Protein AF-A0A090YYW7-F1 (afdb_monomer_lite)

Sequence (84 aa):
MNTTNGVIWGVMKIFFLCASLFINVCVFPAAMFIGVMATDSLDSGRKEFFIGFFFIQWLPLLLLILSIYFLIKERKNKHTNTWR

Secondary structure (DSSP, 8-state):
--HHHHHHHHHHHHHHHHHHHHHHHHHHHHHHHHHHHHH-STT--HHHHHHHHHHHHHHHHHHHHHHHHHHHHHHHHHHHSS--

Structure (mmCIF, N/CA/C/O backbone):
data_AF-A0A090YYW7-F1
#
_entry.id   AF-A0A090YYW7-F1
#
loop_
_atom_site.group_PDB
_atom_site.id
_atom_site.type_symbol
_atom_site.label_atom_id
_atom_site.label_alt_id
_atom_site.label_comp_id
_atom_site.label_asym_id
_atom_site.label_entity_id
_atom_site.label_seq_id
_atom_site.pdbx_PDB_ins_code
_atom_site.Cartn_x
_atom_site.Cartn_y
_atom_site.Cartn_z
_atom_site.occupancy
_atom_site.B_iso_or_equiv
_atom_site.auth_seq_id
_atom_site.auth_comp_id
_atom_site.auth_asym_id
_atom_site.auth_atom_id
_atom_site.pdbx_PDB_model_num
ATOM 1 N N . MET A 1 1 ? -10.840 1.015 31.875 1.00 50.78 1 MET A N 1
ATOM 2 C CA . MET A 1 1 ? -10.293 1.176 30.507 1.00 50.78 1 MET A CA 1
ATOM 3 C C . MET A 1 1 ? -10.476 2.637 30.117 1.00 50.78 1 MET A C 1
ATOM 5 O O . MET A 1 1 ? -11.609 3.054 29.940 1.00 50.78 1 MET A O 1
ATOM 9 N N . ASN A 1 2 ? -9.407 3.439 30.107 1.00 51.50 2 ASN A N 1
ATOM 10 C CA . ASN A 1 2 ? -9.517 4.882 29.857 1.00 51.50 2 ASN A CA 1
ATOM 11 C C . ASN A 1 2 ? -9.928 5.151 28.403 1.00 51.50 2 ASN A C 1
ATOM 13 O O . A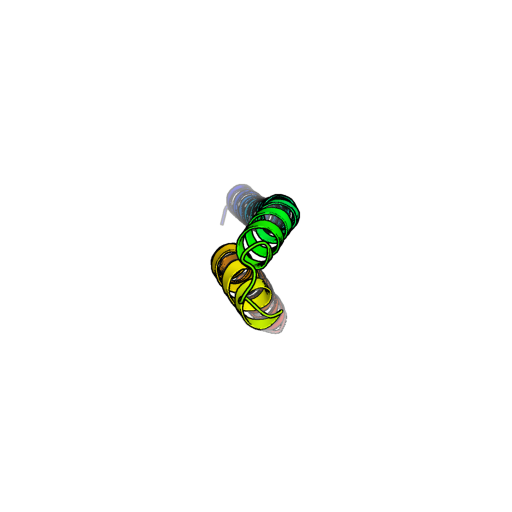SN A 1 2 ? -9.211 4.775 27.476 1.00 51.50 2 ASN A O 1
ATOM 17 N N . THR A 1 3 ? -11.066 5.823 28.220 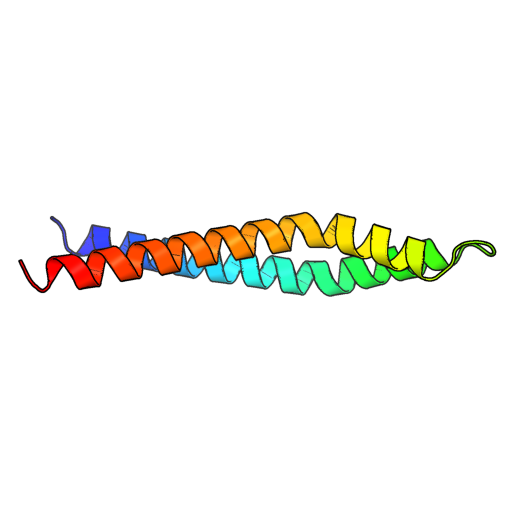1.00 63.12 3 THR A N 1
ATOM 18 C CA . THR A 1 3 ? -11.637 6.258 26.931 1.00 63.12 3 THR A CA 1
ATOM 19 C C . THR A 1 3 ? -10.615 6.927 26.004 1.00 63.12 3 THR A C 1
ATOM 21 O O . THR A 1 3 ? -10.648 6.716 24.794 1.00 63.12 3 THR A O 1
ATOM 24 N N . THR A 1 4 ? -9.652 7.663 26.557 1.00 69.94 4 THR A N 1
ATOM 25 C CA . THR A 1 4 ? -8.582 8.337 25.808 1.00 69.94 4 TH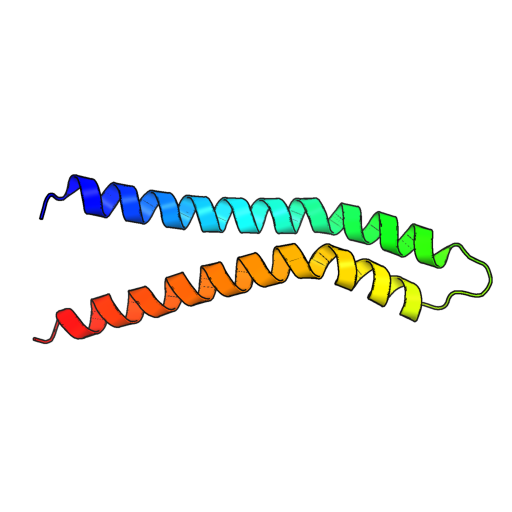R A CA 1
ATOM 26 C C . THR A 1 4 ? -7.679 7.367 25.042 1.00 69.94 4 THR A C 1
ATOM 28 O O . THR A 1 4 ? -7.383 7.598 23.871 1.00 69.94 4 THR A O 1
ATOM 31 N N . ASN A 1 5 ? -7.316 6.232 25.644 1.00 71.12 5 ASN A N 1
ATOM 32 C CA . ASN A 1 5 ? -6.423 5.246 25.025 1.00 71.12 5 ASN A CA 1
ATOM 33 C C . ASN A 1 5 ? -7.075 4.556 23.816 1.00 71.12 5 ASN A C 1
ATOM 35 O O . ASN A 1 5 ? -6.399 4.239 22.840 1.00 71.12 5 ASN A O 1
ATOM 39 N N . GLY A 1 6 ? -8.397 4.355 23.854 1.00 73.88 6 GLY A N 1
ATOM 40 C CA . GLY A 1 6 ? -9.147 3.766 22.741 1.00 73.88 6 GLY A CA 1
ATOM 41 C C . GLY A 1 6 ? -9.270 4.701 21.534 1.00 73.88 6 GLY A C 1
ATOM 42 O O . GLY A 1 6 ? -9.199 4.242 20.393 1.00 73.88 6 GLY A O 1
ATOM 43 N N . VAL A 1 7 ? -9.412 6.009 21.775 1.00 77.19 7 VAL A N 1
ATOM 44 C CA . VAL A 1 7 ? -9.478 7.025 20.710 1.00 77.19 7 VAL A CA 1
ATOM 45 C C . VAL A 1 7 ? -8.121 7.178 20.026 1.00 77.19 7 VAL A C 1
ATOM 47 O O . VAL A 1 7 ? -8.057 7.115 18.800 1.00 77.19 7 VAL A O 1
ATOM 50 N N . ILE A 1 8 ? -7.034 7.290 20.798 1.00 82.69 8 ILE A N 1
ATOM 51 C CA . ILE A 1 8 ? -5.662 7.407 20.268 1.00 82.69 8 ILE A CA 1
ATOM 52 C C . ILE A 1 8 ? -5.335 6.223 19.353 1.00 82.69 8 ILE A C 1
ATOM 54 O O . ILE A 1 8 ? -4.826 6.402 18.247 1.00 82.69 8 ILE A O 1
ATOM 58 N N . TRP A 1 9 ? -5.699 5.014 19.779 1.00 76.81 9 TRP A N 1
ATOM 59 C CA . TRP A 1 9 ? -5.456 3.809 18.998 1.00 76.81 9 TRP A CA 1
ATOM 60 C C . TRP A 1 9 ? -6.259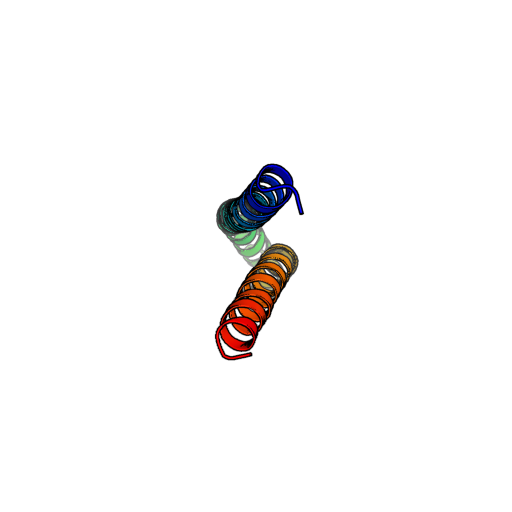 3.782 17.687 1.00 76.81 9 TRP A C 1
ATOM 62 O O . TRP A 1 9 ? -5.731 3.415 16.640 1.00 76.81 9 TRP A O 1
ATOM 72 N N . GLY A 1 10 ? -7.510 4.254 17.703 1.00 80.00 10 GLY A N 1
ATOM 73 C CA . GLY A 1 10 ? -8.312 4.417 16.487 1.00 80.00 10 GLY A CA 1
ATOM 74 C C . GLY A 1 10 ? -7.704 5.415 15.494 1.00 80.00 10 GLY A C 1
ATOM 75 O O . GLY A 1 10 ? -7.628 5.122 14.299 1.00 80.00 10 GLY A O 1
ATOM 76 N N . VAL A 1 11 ? -7.220 6.559 15.985 1.00 84.62 11 VAL A N 1
ATOM 77 C CA . VAL A 1 11 ? -6.592 7.601 15.154 1.00 84.62 11 VAL A CA 1
ATOM 78 C C . VAL A 1 11 ? -5.285 7.103 14.532 1.00 84.62 11 VAL A C 1
ATOM 80 O O . VAL A 1 11 ? -5.083 7.287 13.333 1.00 84.62 11 VAL A O 1
ATOM 83 N N . MET A 1 12 ? -4.437 6.401 15.291 1.00 84.75 12 MET A N 1
ATOM 84 C CA . MET A 1 12 ? -3.187 5.822 14.773 1.00 84.75 12 MET A CA 1
ATOM 85 C C . MET A 1 12 ? -3.421 4.857 13.606 1.00 84.75 12 MET A C 1
ATOM 87 O O . MET A 1 12 ? -2.664 4.849 12.637 1.00 84.75 12 MET A O 1
ATOM 91 N N . LYS A 1 13 ? -4.498 4.070 13.657 1.00 83.56 13 LYS A N 1
ATOM 92 C CA . LYS A 1 13 ? -4.848 3.131 12.584 1.00 83.56 13 LYS A CA 1
ATOM 93 C C . LYS A 1 13 ? -5.315 3.828 11.313 1.00 83.56 13 LYS A C 1
ATOM 95 O O . LYS A 1 13 ? -4.928 3.428 10.219 1.00 83.56 13 LYS A O 1
ATOM 100 N N . ILE A 1 14 ? -6.139 4.864 11.456 1.00 85.12 14 ILE A N 1
ATOM 101 C CA . ILE A 1 14 ? -6.589 5.678 10.320 1.00 85.12 14 ILE A CA 1
ATOM 102 C C . ILE A 1 14 ? -5.386 6.392 9.702 1.00 85.12 14 ILE A C 1
ATOM 104 O O . ILE A 1 14 ? -5.238 6.387 8.485 1.00 85.12 14 ILE A O 1
ATOM 108 N N . PHE A 1 15 ? -4.488 6.926 10.533 1.00 88.38 15 PHE A N 1
ATOM 109 C CA . PHE A 1 15 ? -3.245 7.536 10.078 1.00 88.38 15 PHE A CA 1
ATOM 110 C C . PHE A 1 15 ? -2.369 6.545 9.303 1.00 88.38 15 PHE A C 1
ATOM 112 O O . PHE A 1 15 ? -1.910 6.873 8.215 1.00 88.38 15 PHE A O 1
ATOM 119 N N . PHE A 1 16 ? -2.194 5.318 9.802 1.00 86.00 16 PHE A N 1
ATOM 120 C CA . PHE A 1 16 ? -1.445 4.274 9.099 1.00 86.00 16 PHE A CA 1
ATOM 121 C C . PHE A 1 16 ? -2.072 3.924 7.742 1.00 86.00 16 PHE A C 1
ATOM 123 O O . PHE A 1 16 ? -1.368 3.791 6.742 1.00 86.00 16 PHE A O 1
ATOM 130 N N . LEU A 1 17 ? -3.404 3.833 7.680 1.00 87.31 17 LEU A N 1
ATOM 131 C CA . LEU A 1 17 ? -4.126 3.590 6.434 1.00 87.31 17 LEU A CA 1
ATOM 132 C C . LEU A 1 17 ? -3.945 4.749 5.445 1.00 87.31 17 LEU A C 1
ATOM 134 O O . LEU A 1 17 ? -3.557 4.504 4.304 1.00 87.31 17 LEU A O 1
ATOM 138 N N . CYS A 1 18 ? -4.127 5.995 5.886 1.00 89.06 18 CYS A N 1
ATOM 139 C CA . CYS A 1 18 ? -3.900 7.183 5.063 1.00 89.06 18 CYS A CA 1
ATOM 140 C C . CYS A 1 18 ? -2.447 7.289 4.584 1.00 89.06 18 CYS A C 1
ATOM 142 O O . CYS A 1 18 ? -2.220 7.574 3.413 1.00 89.06 18 CYS A O 1
ATOM 144 N N . ALA A 1 19 ? -1.467 7.012 5.448 1.00 88.44 19 ALA A N 1
ATOM 145 C CA . ALA A 1 19 ? -0.053 7.018 5.089 1.00 88.44 19 ALA A CA 1
ATOM 146 C C . ALA A 1 19 ? 0.263 5.938 4.043 1.00 88.44 19 ALA A C 1
ATOM 148 O O . ALA A 1 19 ? 0.913 6.229 3.042 1.00 88.44 19 ALA A O 1
ATOM 149 N N . SER A 1 20 ? -0.254 4.715 4.219 1.00 87.69 20 SER A N 1
ATOM 150 C CA . SER A 1 20 ? -0.087 3.638 3.232 1.00 87.69 20 SER A CA 1
ATOM 151 C C . SER A 1 20 ? -0.727 3.983 1.883 1.00 87.69 20 SER A C 1
ATOM 153 O O . SER A 1 20 ? -0.136 3.729 0.836 1.00 87.69 20 SER A O 1
ATOM 155 N N . LEU A 1 21 ? -1.898 4.631 1.901 1.00 89.56 21 LEU A N 1
ATOM 156 C CA . LEU A 1 21 ? -2.589 5.094 0.702 1.00 89.56 21 LEU A CA 1
ATOM 157 C C . LEU A 1 21 ? -1.783 6.190 -0.005 1.00 89.56 21 LEU A C 1
ATOM 159 O O . LEU A 1 21 ? -1.589 6.126 -1.215 1.00 89.56 21 LEU A O 1
ATOM 163 N N . PHE A 1 22 ? -1.285 7.165 0.754 1.00 91.06 22 PHE A N 1
ATOM 164 C CA . PHE A 1 22 ? -0.489 8.271 0.233 1.00 91.06 22 PHE A CA 1
ATOM 165 C C . PHE A 1 22 ? 0.797 7.766 -0.425 1.00 91.06 22 PHE A C 1
ATOM 167 O O . PHE A 1 22 ? 1.078 8.113 -1.568 1.00 91.06 22 PHE A O 1
ATOM 174 N N . ILE A 1 23 ? 1.525 6.864 0.243 1.00 88.56 23 ILE A N 1
ATOM 175 C CA . ILE A 1 23 ? 2.724 6.227 -0.316 1.00 88.56 23 ILE A CA 1
ATOM 176 C C . ILE A 1 23 ? 2.374 5.448 -1.588 1.00 88.56 23 ILE A C 1
ATOM 178 O O . ILE A 1 23 ? 3.079 5.575 -2.581 1.00 88.56 23 ILE A O 1
ATOM 182 N N . ASN A 1 24 ? 1.272 4.695 -1.606 1.00 89.31 24 ASN A N 1
ATOM 183 C CA . ASN A 1 24 ? 0.842 3.954 -2.794 1.00 89.31 24 ASN A CA 1
ATOM 184 C C . ASN A 1 24 ? 0.562 4.882 -3.994 1.00 89.31 24 ASN A C 1
ATOM 186 O O . ASN A 1 24 ? 0.974 4.583 -5.115 1.00 89.31 24 ASN A O 1
ATOM 190 N N . VAL A 1 25 ? -0.084 6.029 -3.755 1.00 88.94 25 VAL A N 1
ATOM 191 C CA . VAL A 1 25 ? -0.366 7.043 -4.786 1.00 88.94 25 VAL A CA 1
ATOM 192 C C . VAL A 1 25 ? 0.905 7.760 -5.241 1.00 88.94 25 VAL A C 1
ATOM 194 O O . VAL A 1 25 ? 1.033 8.026 -6.429 1.00 88.94 25 VAL A O 1
ATOM 197 N N . CYS A 1 26 ? 1.855 8.046 -4.347 1.00 88.81 26 CYS A N 1
ATOM 198 C CA . CYS A 1 26 ? 3.140 8.656 -4.709 1.00 88.81 26 CYS A CA 1
ATOM 199 C C . CYS A 1 26 ? 4.066 7.690 -5.458 1.00 88.81 26 CYS A C 1
ATOM 201 O O . CYS A 1 26 ? 4.798 8.107 -6.354 1.00 88.81 26 CYS A O 1
ATOM 203 N N . VAL A 1 27 ? 4.036 6.403 -5.110 1.00 88.19 27 VAL A N 1
ATOM 204 C CA . VAL A 1 27 ? 4.861 5.374 -5.755 1.00 88.19 27 VAL A CA 1
ATOM 205 C C . VAL A 1 27 ? 4.320 5.017 -7.140 1.00 88.19 27 VAL A C 1
ATOM 207 O O . VAL A 1 27 ? 5.114 4.729 -8.025 1.00 88.19 27 VAL A O 1
ATOM 210 N N . PHE A 1 28 ? 3.011 5.133 -7.378 1.00 86.88 28 PHE A N 1
ATOM 211 C CA . PHE A 1 28 ? 2.400 4.850 -8.681 1.00 86.88 28 PHE A CA 1
ATOM 212 C C . PHE A 1 28 ? 3.021 5.620 -9.873 1.00 86.88 28 PHE A C 1
ATOM 214 O O . PHE A 1 28 ? 3.441 4.972 -10.835 1.00 86.88 28 PHE A O 1
ATOM 221 N N . PRO A 1 29 ? 3.141 6.967 -9.857 1.00 86.25 29 PRO A N 1
ATOM 222 C CA . PRO A 1 29 ? 3.808 7.695 -10.931 1.00 86.25 29 PRO A CA 1
ATOM 223 C C . PRO A 1 29 ? 5.299 7.348 -11.013 1.00 86.25 29 PRO A C 1
ATOM 225 O O . PRO A 1 29 ? 5.817 7.213 -12.117 1.00 86.25 29 PRO A O 1
ATOM 228 N N . ALA A 1 30 ? 5.984 7.122 -9.886 1.00 86.62 30 ALA A N 1
ATOM 229 C CA . ALA A 1 30 ? 7.390 6.707 -9.889 1.00 86.62 30 ALA A CA 1
ATOM 230 C C . ALA A 1 30 ? 7.593 5.326 -10.547 1.00 86.62 30 ALA A C 1
ATOM 232 O O . ALA A 1 30 ? 8.505 5.152 -11.355 1.00 86.62 30 ALA A O 1
ATOM 233 N N . ALA A 1 31 ? 6.709 4.366 -10.266 1.00 86.75 31 ALA A N 1
ATOM 234 C CA . ALA A 1 31 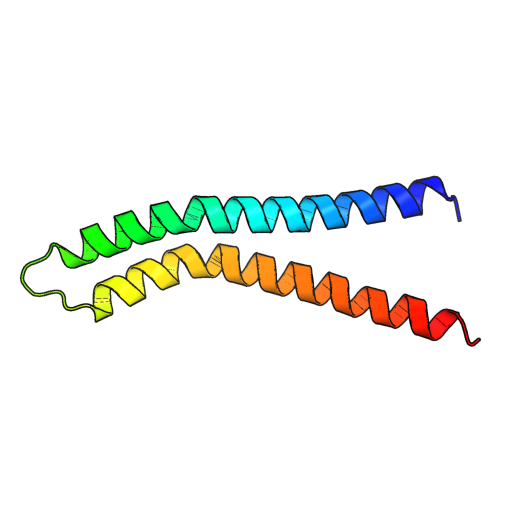? 6.700 3.045 -10.885 1.00 86.75 31 ALA A CA 1
ATOM 235 C C . ALA A 1 31 ? 6.391 3.126 -12.388 1.00 86.75 31 ALA A C 1
ATOM 237 O O . ALA A 1 31 ? 6.999 2.401 -13.172 1.00 86.75 31 ALA A O 1
ATOM 238 N N . MET A 1 32 ? 5.501 4.037 -12.803 1.00 84.12 32 MET A N 1
ATOM 239 C CA . MET A 1 32 ? 5.251 4.322 -14.221 1.00 84.12 32 MET A CA 1
ATOM 240 C C . MET A 1 32 ? 6.504 4.858 -14.922 1.00 84.12 32 MET A C 1
ATOM 242 O O . MET A 1 32 ? 6.858 4.342 -15.977 1.00 84.12 32 MET A O 1
ATOM 246 N N . PHE A 1 33 ? 7.216 5.826 -14.336 1.00 85.50 33 PHE A N 1
ATOM 247 C CA . PHE A 1 33 ? 8.463 6.343 -14.917 1.00 85.50 33 PHE A CA 1
ATOM 248 C C . PHE A 1 33 ? 9.535 5.261 -15.058 1.00 85.50 33 PHE A C 1
ATOM 250 O O . PHE A 1 33 ? 10.159 5.154 -16.113 1.00 85.50 33 PHE A O 1
ATOM 257 N N . ILE A 1 34 ? 9.722 4.433 -14.027 1.00 84.31 34 ILE A N 1
ATOM 258 C CA . ILE A 1 34 ? 10.720 3.359 -14.061 1.00 84.31 34 ILE A CA 1
ATOM 259 C C . ILE A 1 34 ? 10.320 2.266 -15.058 1.00 84.31 34 ILE A C 1
ATOM 261 O O . ILE A 1 34 ? 11.169 1.792 -15.807 1.00 84.31 34 ILE A O 1
ATOM 265 N N . GLY A 1 35 ? 9.038 1.904 -15.130 1.00 80.31 35 GLY A N 1
ATOM 266 C CA . GLY A 1 35 ? 8.541 0.969 -16.137 1.00 80.31 35 GLY A CA 1
ATOM 267 C C . GLY A 1 35 ? 8.773 1.483 -17.560 1.00 80.31 35 GLY A C 1
ATOM 268 O O . GLY A 1 35 ? 9.252 0.733 -18.411 1.00 80.31 35 GLY A O 1
ATOM 269 N N . VAL A 1 36 ? 8.472 2.762 -17.823 1.00 81.19 36 VAL A N 1
ATOM 270 C CA . VAL A 1 36 ? 8.703 3.386 -19.138 1.00 81.19 36 VAL A CA 1
ATOM 271 C C . VAL A 1 36 ? 10.193 3.379 -19.481 1.00 81.19 36 VAL A C 1
ATOM 273 O O . VAL A 1 36 ? 10.543 2.941 -20.572 1.00 81.19 36 VAL A O 1
ATOM 276 N N . MET A 1 37 ? 11.070 3.761 -18.545 1.00 81.56 37 MET A N 1
ATOM 277 C CA . MET A 1 37 ? 12.525 3.685 -18.747 1.00 81.56 37 MET A CA 1
ATOM 278 C C . MET A 1 37 ? 13.017 2.254 -18.994 1.00 81.56 37 MET A C 1
ATOM 280 O O . MET A 1 37 ? 13.888 2.048 -19.830 1.00 81.56 37 MET A O 1
ATOM 284 N N . ALA A 1 38 ? 12.446 1.254 -18.318 1.00 74.94 38 ALA A N 1
ATOM 285 C CA . ALA A 1 38 ? 12.789 -0.152 -18.541 1.00 74.94 38 ALA A CA 1
ATOM 286 C C . ALA A 1 38 ? 12.365 -0.663 -19.931 1.00 74.94 38 ALA A C 1
ATOM 288 O O . ALA A 1 38 ? 12.930 -1.634 -20.420 1.00 74.94 38 ALA A O 1
ATOM 289 N N . THR A 1 39 ? 11.385 -0.009 -20.563 1.00 70.38 39 THR A N 1
ATOM 290 C CA . THR A 1 39 ? 10.853 -0.371 -21.891 1.00 70.38 39 THR A CA 1
ATOM 291 C C . THR A 1 39 ? 11.582 0.345 -23.030 1.00 70.38 39 THR A C 1
ATOM 293 O O . THR A 1 39 ? 11.407 -0.011 -24.190 1.00 70.38 39 THR A O 1
ATOM 296 N N . ASP A 1 40 ? 12.409 1.346 -22.721 1.00 70.56 40 ASP A N 1
ATOM 297 C CA . ASP A 1 40 ? 13.146 2.140 -23.715 1.00 70.56 40 ASP A CA 1
ATOM 298 C C . ASP A 1 40 ? 14.324 1.369 -24.349 1.00 70.56 40 ASP A C 1
ATOM 300 O O . ASP A 1 40 ? 14.988 1.847 -25.267 1.00 70.56 40 ASP A O 1
ATOM 304 N N . SER A 1 41 ? 14.599 0.140 -23.894 1.00 65.81 41 SER A N 1
ATOM 305 C CA . SER A 1 41 ? 15.576 -0.723 -24.556 1.00 65.81 41 SER A CA 1
ATOM 306 C C . SER A 1 41 ? 14.952 -1.402 -25.785 1.00 65.81 41 SER A C 1
ATOM 308 O O . SER A 1 41 ? 13.870 -1.984 -25.700 1.00 65.81 41 SER A O 1
ATOM 310 N N . LEU A 1 42 ? 15.641 -1.329 -26.936 1.00 58.66 42 LEU A N 1
ATOM 311 C CA . LEU A 1 42 ? 15.158 -1.729 -28.276 1.00 58.66 42 LEU A CA 1
ATOM 312 C C . LEU A 1 42 ? 14.581 -3.160 -28.386 1.00 58.66 42 LEU A C 1
ATOM 314 O O . LEU A 1 42 ? 13.916 -3.462 -29.373 1.00 58.66 42 LEU A O 1
ATOM 318 N N . ASP A 1 43 ? 14.836 -4.024 -27.402 1.00 64.75 43 ASP A N 1
ATOM 319 C CA . ASP A 1 43 ? 14.443 -5.440 -27.374 1.00 64.75 43 ASP A CA 1
ATOM 320 C C . ASP A 1 43 ? 13.396 -5.758 -26.278 1.00 64.75 43 ASP A C 1
ATOM 322 O O . ASP A 1 43 ? 12.819 -6.846 -26.225 1.00 64.75 43 ASP A O 1
ATOM 326 N N . SER A 1 44 ? 13.105 -4.798 -25.392 1.00 58.31 44 SER A N 1
ATOM 327 C CA . SER A 1 44 ? 12.247 -5.009 -24.221 1.00 58.31 44 SER A CA 1
ATOM 328 C C . SER A 1 44 ? 10.765 -4.779 -24.528 1.00 58.31 44 SER A C 1
ATOM 330 O O . SER A 1 44 ? 10.284 -3.663 -24.705 1.00 58.31 44 SER A O 1
ATOM 332 N N . GLY A 1 45 ? 9.995 -5.864 -24.590 1.00 70.50 45 GLY A N 1
ATOM 333 C CA . GLY A 1 45 ? 8.541 -5.792 -24.734 1.00 70.50 45 GLY A CA 1
ATOM 334 C C . GLY A 1 45 ? 7.831 -5.314 -23.459 1.00 70.50 45 GLY A C 1
ATOM 335 O O . GLY A 1 45 ? 8.393 -5.317 -22.367 1.00 70.50 45 GLY A O 1
ATOM 336 N N . ARG A 1 46 ? 6.519 -5.040 -23.570 1.00 76.31 46 ARG A N 1
ATOM 337 C CA . ARG A 1 46 ? 5.606 -4.672 -22.456 1.00 76.31 46 ARG A CA 1
ATOM 338 C C . ARG A 1 46 ? 5.714 -5.556 -21.197 1.00 76.31 46 ARG A C 1
ATOM 340 O O . ARG A 1 46 ? 5.230 -5.168 -20.146 1.00 76.31 46 ARG A O 1
ATOM 347 N N . LYS A 1 47 ? 6.300 -6.752 -21.284 1.00 79.31 47 LYS A N 1
ATOM 348 C CA . LYS A 1 47 ? 6.536 -7.643 -20.138 1.00 79.31 47 LYS A CA 1
ATOM 349 C C . LYS A 1 47 ? 7.535 -7.053 -19.137 1.00 79.31 47 LYS A C 1
ATOM 351 O O . LYS A 1 47 ? 7.256 -7.092 -17.943 1.00 79.31 47 LYS A O 1
ATOM 356 N N . GLU A 1 48 ? 8.623 -6.457 -19.619 1.00 80.19 48 GLU A N 1
ATOM 357 C CA . GLU A 1 48 ? 9.645 -5.824 -18.772 1.00 80.19 48 GLU A CA 1
ATOM 358 C C . GLU A 1 48 ? 9.078 -4.585 -18.060 1.00 80.19 48 GLU A C 1
ATOM 360 O O . GLU A 1 48 ? 9.320 -4.386 -16.869 1.00 80.19 48 GLU A O 1
ATOM 365 N N . PHE A 1 49 ? 8.195 -3.833 -18.738 1.00 80.62 49 PHE A N 1
ATOM 366 C CA . PHE A 1 49 ? 7.395 -2.763 -18.128 1.00 80.62 49 PHE A CA 1
ATOM 367 C C . PHE A 1 49 ? 6.610 -3.262 -16.912 1.00 80.62 49 PHE A C 1
ATOM 369 O O . PHE A 1 49 ? 6.705 -2.696 -15.824 1.00 80.62 49 PHE A O 1
ATOM 376 N N . PHE A 1 50 ? 5.816 -4.325 -17.095 1.00 81.94 50 PHE A N 1
ATOM 377 C CA . PHE A 1 50 ? 4.969 -4.854 -16.027 1.00 81.94 50 PHE A CA 1
ATOM 378 C C . PHE A 1 50 ? 5.800 -5.408 -14.873 1.00 81.94 50 PHE A C 1
ATOM 380 O O . PHE A 1 50 ? 5.425 -5.207 -13.722 1.00 81.94 50 PHE A O 1
ATOM 387 N N . ILE A 1 51 ? 6.928 -6.058 -15.154 1.00 82.88 51 ILE A N 1
ATOM 388 C CA . ILE A 1 51 ? 7.839 -6.563 -14.123 1.00 82.88 51 ILE A CA 1
ATOM 389 C C . ILE A 1 51 ? 8.418 -5.415 -13.295 1.00 82.88 51 ILE A C 1
ATOM 391 O O . ILE A 1 51 ? 8.288 -5.446 -12.072 1.00 82.88 51 ILE A O 1
ATOM 395 N N . GLY A 1 52 ? 8.968 -4.376 -13.931 1.00 80.88 52 GLY A N 1
ATOM 396 C CA . GLY A 1 52 ? 9.492 -3.205 -13.222 1.00 80.88 52 GLY A CA 1
ATOM 397 C C . GLY A 1 52 ? 8.411 -2.488 -12.410 1.00 80.88 52 GLY A C 1
ATOM 398 O O . GLY A 1 52 ? 8.605 -2.190 -11.230 1.00 80.88 52 GLY A O 1
ATOM 399 N N . PHE A 1 53 ? 7.233 -2.299 -13.007 1.00 84.19 53 PHE A N 1
ATOM 400 C CA . PHE A 1 53 ? 6.087 -1.670 -12.356 1.00 84.19 53 PHE A CA 1
ATOM 401 C C . PHE A 1 53 ? 5.621 -2.451 -11.119 1.00 84.19 53 PHE A C 1
ATOM 403 O O . PHE A 1 53 ? 5.508 -1.884 -10.030 1.00 84.19 53 PHE A O 1
ATOM 410 N N . PHE A 1 54 ? 5.389 -3.761 -11.253 1.00 83.69 54 PHE A N 1
ATOM 411 C CA . PHE A 1 54 ? 4.953 -4.591 -10.131 1.00 83.69 54 PHE A CA 1
ATOM 412 C C . PHE A 1 54 ? 6.026 -4.704 -9.053 1.00 83.69 54 PHE A C 1
ATOM 414 O O . PHE A 1 54 ? 5.666 -4.710 -7.883 1.00 83.69 54 PHE A O 1
ATOM 421 N N . PHE A 1 55 ? 7.313 -4.736 -9.401 1.00 83.31 55 PHE A N 1
ATOM 422 C CA . PHE A 1 55 ? 8.395 -4.846 -8.419 1.00 83.31 55 PHE A CA 1
ATOM 423 C C . PHE A 1 55 ? 8.420 -3.658 -7.446 1.00 83.31 55 PHE A C 1
ATOM 425 O O . PHE A 1 55 ? 8.572 -3.838 -6.238 1.00 83.31 55 PHE A O 1
ATOM 432 N N . ILE A 1 56 ? 8.198 -2.446 -7.960 1.00 85.31 56 ILE A N 1
ATOM 433 C CA . ILE A 1 56 ? 8.190 -1.210 -7.165 1.00 85.31 56 ILE A CA 1
ATOM 434 C C . ILE A 1 56 ? 6.856 -1.036 -6.429 1.00 85.31 56 ILE A C 1
ATOM 436 O O . ILE A 1 56 ? 6.835 -0.644 -5.260 1.00 85.31 56 ILE A O 1
ATOM 440 N N . GLN A 1 57 ? 5.739 -1.365 -7.085 1.00 86.75 57 GLN A N 1
ATOM 441 C CA . GLN A 1 57 ? 4.400 -1.231 -6.505 1.00 86.75 57 GLN A CA 1
ATOM 442 C C . GLN A 1 57 ? 4.085 -2.325 -5.465 1.00 86.75 57 GLN A C 1
ATOM 444 O O . GLN A 1 57 ? 3.202 -2.138 -4.624 1.00 86.75 57 GLN A O 1
ATOM 449 N N . TRP A 1 58 ? 4.796 -3.460 -5.493 1.00 87.00 58 TRP A N 1
ATOM 450 C CA . TRP A 1 58 ? 4.543 -4.617 -4.627 1.00 87.00 58 TRP A CA 1
ATOM 451 C C . TRP A 1 58 ? 4.558 -4.249 -3.145 1.00 87.00 58 TRP A C 1
ATOM 453 O O . TRP A 1 58 ? 3.640 -4.607 -2.411 1.00 87.00 58 TRP A O 1
ATOM 463 N N . LEU A 1 59 ? 5.558 -3.482 -2.707 1.00 86.75 59 LEU A N 1
ATOM 464 C CA . LEU A 1 59 ? 5.701 -3.073 -1.311 1.00 86.75 59 LEU A CA 1
ATOM 465 C C . LEU A 1 59 ? 4.527 -2.187 -0.822 1.00 86.75 59 LEU A C 1
ATOM 467 O O . LEU A 1 59 ? 3.914 -2.538 0.192 1.00 86.75 59 LEU A O 1
ATOM 471 N N . PRO A 1 60 ? 4.150 -1.092 -1.518 1.00 86.06 60 PRO A N 1
ATOM 472 C CA . PRO A 1 60 ? 2.971 -0.304 -1.157 1.00 86.06 60 PRO A CA 1
ATOM 473 C C . PRO A 1 60 ? 1.661 -1.102 -1.193 1.00 86.06 60 PRO A C 1
ATOM 475 O O . PRO A 1 60 ? 0.826 -0.933 -0.301 1.00 86.06 60 PRO A O 1
ATOM 478 N N . LEU A 1 61 ? 1.484 -1.997 -2.172 1.00 88.38 61 LEU A N 1
ATOM 479 C CA . LEU A 1 61 ? 0.304 -2.868 -2.258 1.00 88.38 61 LEU A CA 1
ATOM 480 C C . LEU A 1 61 ? 0.199 -3.805 -1.051 1.00 88.38 61 LEU A C 1
ATOM 482 O O . LEU A 1 61 ? -0.878 -3.950 -0.470 1.00 88.38 61 LEU A O 1
ATOM 486 N N . LEU A 1 62 ? 1.316 -4.407 -0.642 1.00 88.94 62 LEU A N 1
ATOM 487 C CA . LEU A 1 62 ? 1.359 -5.347 0.475 1.00 88.94 62 LEU A CA 1
ATOM 488 C C . LEU A 1 62 ? 1.047 -4.644 1.805 1.00 88.94 62 LEU A C 1
ATOM 490 O O . LEU A 1 62 ? 0.247 -5.157 2.591 1.00 88.94 62 LEU A O 1
ATOM 494 N N . LEU A 1 63 ? 1.578 -3.431 2.020 1.00 87.38 63 LEU A N 1
ATOM 495 C CA . LEU A 1 63 ? 1.226 -2.596 3.179 1.00 87.38 63 LEU A CA 1
ATOM 496 C C . LEU A 1 63 ? -0.272 -2.265 3.224 1.00 87.38 63 LEU A C 1
ATOM 498 O O . LEU A 1 63 ? -0.894 -2.333 4.288 1.00 87.38 63 LEU A O 1
ATOM 502 N N . LEU A 1 64 ? -0.852 -1.914 2.078 1.00 87.69 64 LEU A N 1
ATOM 503 C CA . LEU A 1 64 ? -2.255 -1.522 1.978 1.00 87.69 64 LEU A CA 1
ATOM 504 C C . LEU A 1 64 ? -3.186 -2.713 2.260 1.00 87.69 64 LEU A C 1
ATOM 506 O O . LEU A 1 64 ? -4.133 -2.580 3.039 1.00 87.69 64 LEU A O 1
ATOM 510 N N . ILE A 1 65 ? -2.878 -3.896 1.718 1.00 88.75 65 ILE A N 1
ATOM 511 C CA . ILE A 1 65 ? -3.615 -5.139 2.004 1.00 88.75 65 ILE A CA 1
ATOM 512 C C . ILE A 1 65 ? -3.557 -5.470 3.499 1.00 88.75 65 ILE A C 1
ATOM 514 O O . ILE A 1 65 ? -4.589 -5.778 4.101 1.00 88.75 65 ILE A O 1
ATOM 518 N N . LEU A 1 66 ? -2.377 -5.365 4.120 1.00 88.06 66 LEU A N 1
ATOM 519 C CA . LEU A 1 66 ? -2.206 -5.637 5.548 1.00 88.06 66 LEU A CA 1
ATOM 520 C C . LEU A 1 66 ? -3.026 -4.661 6.411 1.00 88.06 66 LEU A C 1
ATOM 522 O O . LEU A 1 66 ? -3.684 -5.074 7.369 1.00 88.06 66 LEU A O 1
ATOM 526 N N . SER A 1 67 ? -3.029 -3.379 6.038 1.00 86.31 67 SER A N 1
ATOM 527 C CA . SER A 1 67 ? -3.794 -2.321 6.706 1.00 86.31 67 SER A CA 1
ATOM 528 C C . SER A 1 67 ? -5.304 -2.583 6.648 1.00 86.31 67 SER A C 1
ATOM 530 O O . SER A 1 67 ? -5.991 -2.553 7.676 1.00 86.31 67 SER A O 1
ATOM 532 N N . ILE A 1 68 ? -5.822 -2.945 5.469 1.00 85.94 68 ILE A N 1
ATOM 533 C CA . ILE A 1 68 ? -7.234 -3.309 5.287 1.00 85.94 68 ILE A CA 1
ATOM 534 C C . ILE A 1 68 ? -7.574 -4.582 6.069 1.00 85.94 68 ILE A C 1
ATOM 536 O O . ILE A 1 68 ? -8.615 -4.642 6.728 1.00 85.94 68 ILE A O 1
ATOM 540 N N . TYR A 1 69 ? -6.703 -5.591 6.044 1.00 87.38 69 TYR A N 1
ATOM 541 C CA . TYR A 1 69 ? -6.916 -6.840 6.772 1.00 87.38 69 TYR A CA 1
ATOM 542 C C . TYR A 1 69 ? -7.065 -6.603 8.282 1.00 87.38 69 TYR A C 1
ATOM 544 O O . TYR A 1 69 ? -8.015 -7.096 8.900 1.00 87.38 69 TYR A O 1
ATOM 552 N N . PHE A 1 70 ? -6.186 -5.788 8.874 1.00 82.81 70 PHE A N 1
ATOM 553 C CA . PHE A 1 70 ? -6.296 -5.388 10.280 1.00 82.81 70 PHE A CA 1
ATOM 554 C C . PHE A 1 70 ? -7.580 -4.601 10.565 1.00 82.81 70 PHE A C 1
ATOM 556 O O . PHE A 1 70 ? -8.242 -4.839 11.580 1.00 82.81 70 PHE A O 1
ATOM 563 N N . LEU A 1 71 ? -7.976 -3.704 9.656 1.00 82.38 71 LEU A N 1
ATOM 564 C CA . LEU A 1 71 ? -9.220 -2.948 9.782 1.00 82.38 71 LEU A CA 1
ATOM 565 C C . LEU A 1 71 ? -10.450 -3.872 9.806 1.00 82.38 71 LEU A C 1
ATOM 567 O O . LEU A 1 71 ? -11.308 -3.730 10.680 1.00 82.38 71 LEU A O 1
ATOM 571 N N . ILE A 1 72 ? -10.521 -4.846 8.895 1.00 83.06 72 ILE A N 1
ATOM 572 C CA . ILE A 1 72 ? -11.631 -5.807 8.809 1.00 83.06 72 ILE A CA 1
ATOM 573 C C . ILE A 1 72 ? -11.662 -6.721 10.041 1.00 83.06 72 ILE A C 1
ATOM 575 O O . ILE A 1 72 ? -12.734 -6.945 10.614 1.00 83.06 72 ILE A O 1
ATOM 579 N N . LYS A 1 73 ? -10.503 -7.227 10.484 1.00 78.06 73 LYS A N 1
ATOM 580 C CA . LYS A 1 73 ? -10.399 -8.120 11.651 1.00 78.06 73 LYS A CA 1
ATOM 581 C C . LYS A 1 73 ? -10.956 -7.471 12.920 1.00 78.06 73 LYS A C 1
ATOM 583 O O . LYS A 1 73 ? -11.657 -8.119 13.696 1.00 78.06 73 LYS A O 1
ATOM 588 N N . GLU A 1 74 ? -10.715 -6.182 13.118 1.00 69.81 74 GLU A N 1
ATOM 589 C CA . GLU A 1 74 ? -11.238 -5.468 14.283 1.00 69.81 74 GLU A CA 1
ATOM 590 C C . GLU A 1 74 ? -12.731 -5.162 14.229 1.00 69.81 74 GLU A C 1
ATOM 592 O O . GLU A 1 74 ? -13.397 -5.177 15.269 1.00 69.81 74 GLU A O 1
ATOM 597 N N . ARG A 1 75 ? -13.285 -4.926 13.034 1.00 66.81 75 ARG A N 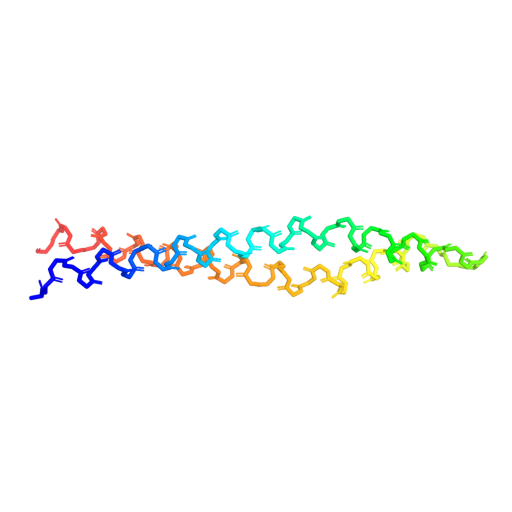1
ATOM 598 C CA . ARG A 1 75 ? -14.736 -4.737 12.872 1.00 66.81 75 ARG A CA 1
ATOM 599 C C . ARG A 1 75 ? -15.503 -5.979 13.331 1.00 66.81 75 ARG A C 1
ATOM 601 O O . ARG A 1 75 ? -16.547 -5.840 13.966 1.00 66.81 75 ARG A O 1
ATOM 608 N N . LYS A 1 76 ? -14.954 -7.178 13.100 1.00 59.41 76 LYS A N 1
ATOM 609 C CA . LYS A 1 76 ? -15.554 -8.445 13.553 1.00 59.41 76 LYS A CA 1
ATOM 610 C C . LYS A 1 76 ? -15.568 -8.589 15.079 1.00 59.41 76 LYS A C 1
ATOM 612 O O . LYS A 1 76 ? -16.573 -9.021 15.634 1.00 59.41 76 LYS A O 1
ATOM 617 N N . ASN A 1 77 ? -14.513 -8.152 15.767 1.00 56.81 77 ASN A N 1
ATOM 618 C CA . ASN A 1 77 ? -14.468 -8.192 17.233 1.00 56.81 77 ASN A CA 1
ATOM 619 C C . ASN A 1 77 ? -15.456 -7.215 17.884 1.00 56.81 77 ASN A C 1
ATOM 621 O O . ASN A 1 77 ? -16.045 -7.546 18.908 1.00 56.81 77 ASN A O 1
ATOM 625 N N . LYS A 1 78 ? -15.706 -6.038 17.299 1.00 52.94 78 LYS A N 1
ATOM 626 C CA . LYS A 1 78 ? -16.723 -5.115 17.839 1.00 52.94 78 LYS A CA 1
ATOM 627 C C . LYS A 1 78 ? -18.139 -5.694 17.758 1.00 52.94 78 LYS A C 1
ATOM 629 O O . LYS A 1 78 ? -18.889 -5.551 18.711 1.00 52.94 78 LYS A O 1
ATOM 634 N N . HIS A 1 79 ? -18.480 -6.379 16.665 1.00 50.47 79 HIS A N 1
ATOM 635 C CA . HIS A 1 79 ? -19.817 -6.950 16.461 1.00 50.47 79 HIS A CA 1
ATOM 636 C C . HIS A 1 79 ? -20.090 -8.197 17.320 1.00 50.47 79 HIS A C 1
ATOM 638 O O . HIS A 1 79 ? -21.237 -8.493 17.626 1.00 50.47 79 HIS A O 1
ATOM 644 N N . THR A 1 80 ? -19.059 -8.941 17.736 1.00 52.09 80 THR A N 1
ATOM 645 C CA . THR A 1 80 ? -19.262 -10.140 18.571 1.00 52.09 80 THR A CA 1
ATOM 646 C C . THR A 1 80 ? -19.461 -9.822 20.058 1.00 52.09 80 THR A C 1
ATOM 648 O O . THR A 1 80 ? -20.017 -10.643 20.777 1.00 52.09 80 THR A O 1
ATOM 651 N N . ASN A 1 81 ? -19.020 -8.646 20.521 1.00 52.59 81 ASN A N 1
ATOM 652 C CA . ASN A 1 81 ? -19.140 -8.216 21.921 1.00 52.59 81 ASN A CA 1
ATOM 653 C C . ASN A 1 81 ? -20.424 -7.417 22.203 1.00 52.59 81 ASN A C 1
ATOM 655 O O . ASN A 1 81 ? -20.666 -7.050 23.342 1.00 52.59 81 ASN A O 1
ATOM 659 N N . THR A 1 82 ? -21.242 -7.126 21.187 1.00 52.16 82 THR A N 1
ATOM 660 C CA . THR A 1 82 ? -22.540 -6.447 21.354 1.00 52.16 82 THR A CA 1
ATOM 661 C C . THR A 1 82 ? -23.701 -7.413 21.610 1.00 52.16 82 THR A C 1
ATOM 663 O O . THR A 1 82 ? -24.821 -6.962 21.807 1.00 52.16 82 THR A O 1
ATOM 666 N N . TRP A 1 83 ? -23.447 -8.726 21.591 1.00 48.31 83 TRP A N 1
ATOM 667 C CA . TRP A 1 83 ? -24.450 -9.784 21.789 1.00 48.31 83 TRP A CA 1
ATOM 668 C C . TRP A 1 83 ? -24.111 -10.733 22.954 1.00 48.31 83 TRP A C 1
ATOM 670 O O . TRP A 1 83 ? -24.737 -11.783 23.083 1.00 48.31 83 TRP A O 1
ATOM 680 N N . ARG A 1 84 ? -23.106 -10.393 23.770 1.00 40.69 84 ARG A N 1
ATOM 681 C CA . ARG A 1 84 ? -22.769 -11.089 25.018 1.00 40.69 84 ARG A CA 1
ATOM 682 C C . ARG A 1 84 ? -22.977 -10.168 26.203 1.00 40.69 84 ARG A C 1
ATOM 684 O O . ARG A 1 84 ? -22.646 -8.973 26.052 1.00 40.69 84 ARG A O 1
#

Organism: NCBI:txid2338372

Foldseek 3Di:
DDPVVVVVVVVVLVVLLVVLVVVLVVQQVVLQVQLVVQCPPPPDDNVSSVVSSCVSNVVSVVSNVVSVVVVVVVVVVVVVVVVD

Radius of gyration: 19.24 Å; chains: 1; bounding box: 40×20×59 Å

pLDDT: mean 77.69, std 12.55, range [40.69, 91.06]